Protein AF-A0A348WH17-F1 (afdb_monomer_lite)

Secondary structure (DSSP, 8-state):
--HHHHHHHHHHHHHHHHHSSS-EEE-S---GGGEEE-SS-EEE--GGG-EEE-HHHHHHHHHHHHS-HHHHHT--

InterPro domains:
  IPR004119 Ecdysteroid kinase-like [PF02958] (19-75)
  IPR011009 Protein kinase-like domain superfamily [SSF56112] (11-75)

Structure (mmCIF, N/CA/C/O backbone):
data_AF-A0A348WH17-F1
#
_entry.id   AF-A0A348WH17-F1
#
loop_
_atom_site.group_PDB
_atom_site.id
_atom_site.type_symbol
_atom_site.l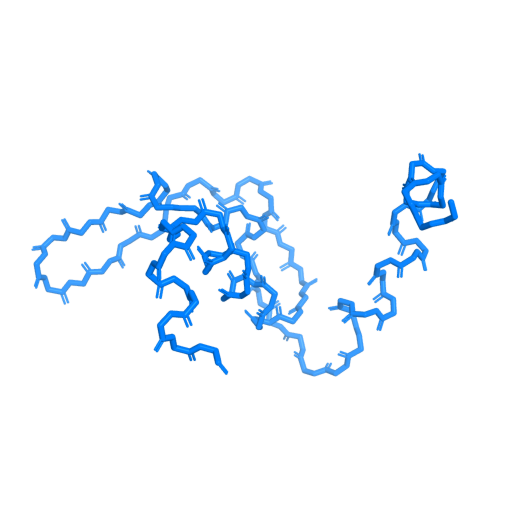abel_atom_id
_atom_site.label_alt_id
_atom_site.label_comp_id
_atom_site.label_asym_id
_atom_site.label_entity_id
_atom_site.label_seq_id
_atom_site.pdbx_PDB_ins_code
_atom_site.Cartn_x
_atom_site.Cartn_y
_atom_site.Cartn_z
_atom_site.occupancy
_atom_site.B_iso_or_equiv
_atom_site.auth_seq_id
_atom_site.auth_comp_id
_atom_site.auth_asym_id
_atom_site.auth_atom_id
_atom_site.pdbx_PDB_model_num
ATOM 1 N N . ALA A 1 1 ? 23.277 -7.066 -5.708 1.00 72.44 1 ALA A N 1
ATOM 2 C CA . ALA A 1 1 ? 22.630 -7.628 -6.916 1.00 72.44 1 ALA A CA 1
ATOM 3 C C . ALA A 1 1 ? 21.300 -6.933 -7.228 1.00 72.44 1 ALA A C 1
ATOM 5 O O . ALA A 1 1 ? 21.282 -6.162 -8.173 1.00 72.44 1 ALA A O 1
ATOM 6 N N . LEU A 1 2 ? 20.232 -7.112 -6.429 1.00 67.06 2 LEU A N 1
ATOM 7 C CA . LEU A 1 2 ? 18.943 -6.418 -6.640 1.00 67.06 2 LEU A CA 1
ATOM 8 C C . LEU A 1 2 ? 18.895 -5.012 -6.007 1.00 67.06 2 LEU A C 1
ATOM 10 O O . LEU A 1 2 ? 18.516 -4.056 -6.672 1.00 67.06 2 LEU A O 1
ATOM 14 N N . GLY A 1 3 ? 19.361 -4.863 -4.760 1.00 68.56 3 GLY A N 1
ATOM 15 C CA . GLY A 1 3 ? 19.338 -3.572 -4.049 1.00 68.56 3 GLY A CA 1
ATOM 16 C C . GLY A 1 3 ? 20.139 -2.458 -4.738 1.00 68.56 3 GLY A C 1
ATOM 17 O O . GLY A 1 3 ? 19.645 -1.350 -4.894 1.00 68.56 3 GLY A O 1
ATOM 18 N N . GLU A 1 4 ? 21.339 -2.756 -5.245 1.00 79.75 4 GLU A N 1
ATOM 19 C CA . GLU A 1 4 ? 22.129 -1.796 -6.044 1.00 79.75 4 GLU A CA 1
ATOM 20 C C . GLU A 1 4 ? 21.482 -1.446 -7.390 1.00 79.75 4 GLU A C 1
ATOM 22 O O . GLU A 1 4 ? 21.688 -0.350 -7.904 1.00 79.75 4 GLU A O 1
ATOM 27 N N . ALA A 1 5 ? 20.728 -2.373 -7.989 1.00 70.38 5 ALA A N 1
ATOM 28 C CA . ALA A 1 5 ? 20.004 -2.106 -9.226 1.00 70.38 5 ALA A CA 1
ATOM 29 C C . ALA A 1 5 ? 18.815 -1.171 -8.965 1.00 70.38 5 ALA A C 1
ATOM 31 O O . ALA A 1 5 ? 18.655 -0.192 -9.685 1.00 70.38 5 ALA A O 1
ATOM 32 N N . MET A 1 6 ? 18.063 -1.403 -7.883 1.00 71.44 6 MET A N 1
ATOM 33 C CA . MET A 1 6 ? 17.003 -0.495 -7.433 1.00 71.44 6 MET A CA 1
ATOM 34 C C . MET A 1 6 ? 17.543 0.891 -7.062 1.00 71.44 6 MET A C 1
ATOM 36 O O . MET A 1 6 ? 16.927 1.892 -7.402 1.00 71.44 6 MET A O 1
ATOM 40 N N . ALA A 1 7 ? 18.707 0.971 -6.411 1.00 75.62 7 ALA A N 1
ATOM 41 C CA . ALA A 1 7 ? 19.324 2.253 -6.068 1.00 75.62 7 ALA A CA 1
ATOM 42 C C . ALA A 1 7 ? 19.748 3.071 -7.302 1.00 75.62 7 ALA A C 1
ATOM 44 O O . ALA A 1 7 ? 19.750 4.298 -7.247 1.00 75.62 7 ALA A O 1
ATOM 45 N N . ARG A 1 8 ? 20.115 2.407 -8.407 1.00 86.00 8 ARG A N 1
ATOM 46 C CA . ARG A 1 8 ? 20.459 3.075 -9.672 1.00 86.00 8 ARG A CA 1
ATOM 47 C C . ARG A 1 8 ? 19.231 3.481 -10.475 1.00 86.00 8 ARG A C 1
ATOM 49 O O . ARG A 1 8 ? 19.229 4.570 -11.034 1.00 86.00 8 ARG A O 1
ATOM 56 N N . ASP A 1 9 ? 18.243 2.594 -10.568 1.00 83.12 9 ASP A N 1
ATOM 57 C CA . ASP A 1 9 ? 17.050 2.818 -11.381 1.00 83.12 9 ASP A CA 1
ATOM 58 C C . ASP A 1 9 ? 15.877 1.947 -10.904 1.00 83.12 9 ASP A C 1
ATOM 60 O O . ASP A 1 9 ? 15.547 0.902 -11.473 1.00 83.12 9 ASP A O 1
ATOM 64 N N . ALA A 1 10 ? 15.247 2.369 -9.807 1.00 75.12 10 ALA A N 1
ATOM 65 C CA . ALA A 1 10 ? 14.081 1.686 -9.254 1.00 75.12 10 ALA A CA 1
ATOM 66 C C . ALA A 1 10 ? 12.924 1.616 -10.261 1.00 75.12 10 ALA A C 1
ATOM 68 O O . ALA A 1 10 ? 12.204 0.621 -10.276 1.00 75.12 10 ALA A O 1
ATOM 69 N N . ALA A 1 11 ? 12.763 2.635 -11.111 1.00 74.81 11 ALA A N 1
ATOM 70 C CA . ALA A 1 11 ? 11.688 2.695 -12.093 1.00 74.81 11 ALA A CA 1
ATOM 71 C C . ALA A 1 11 ? 11.877 1.652 -13.201 1.00 74.81 11 ALA A C 1
ATOM 73 O O . ALA A 1 11 ? 10.934 0.933 -13.517 1.00 74.81 11 ALA A O 1
ATOM 74 N N . ALA A 1 12 ? 13.086 1.488 -13.740 1.00 77.44 12 ALA A N 1
ATOM 75 C CA . ALA A 1 12 ? 13.349 0.452 -14.739 1.00 77.44 12 ALA A CA 1
ATOM 76 C C . ALA A 1 12 ? 13.224 -0.973 -14.171 1.00 77.44 12 ALA A C 1
ATOM 78 O O . ALA A 1 12 ? 12.838 -1.893 -14.891 1.00 77.44 12 ALA A O 1
ATOM 79 N N . VAL A 1 13 ? 13.539 -1.166 -12.884 1.00 75.19 13 VAL A N 1
ATOM 80 C CA . VAL A 1 13 ? 13.451 -2.478 -12.221 1.00 75.19 13 VAL A CA 1
ATOM 81 C C . VAL A 1 13 ? 12.013 -2.824 -11.836 1.00 75.19 13 VAL A C 1
ATOM 83 O O . VAL A 1 13 ? 11.574 -3.954 -12.043 1.00 75.19 13 VAL A O 1
ATOM 86 N N . LEU A 1 14 ? 11.278 -1.872 -11.260 1.00 73.44 14 LEU A N 1
ATOM 87 C CA . LEU A 1 14 ? 9.934 -2.106 -10.739 1.00 73.44 14 LEU A CA 1
ATOM 88 C C . LEU A 1 14 ? 8.838 -1.839 -11.768 1.00 73.44 14 LEU A C 1
ATOM 90 O O . LEU A 1 14 ? 7.802 -2.485 -11.687 1.00 73.44 14 LEU A O 1
ATOM 94 N N . GLY A 1 15 ? 9.051 -0.950 -12.738 1.00 73.75 15 GLY A N 1
ATOM 95 C CA . GLY A 1 15 ? 8.060 -0.577 -13.753 1.00 73.75 15 GLY A CA 1
ATOM 96 C C . GLY A 1 15 ? 7.425 -1.786 -14.445 1.00 73.75 15 GLY A C 1
ATOM 97 O O . GLY A 1 15 ? 6.213 -1.940 -14.379 1.00 73.75 15 GLY A O 1
ATOM 98 N N . PRO A 1 16 ? 8.193 -2.750 -14.986 1.00 72.88 16 PRO A N 1
ATOM 99 C CA . PRO A 1 16 ? 7.613 -3.956 -15.585 1.00 72.88 16 PRO A CA 1
ATOM 100 C C . PRO A 1 16 ? 6.783 -4.813 -14.611 1.00 72.88 16 PRO A C 1
ATOM 102 O O . PRO A 1 16 ? 5.846 -5.487 -15.023 1.00 72.88 16 PRO A O 1
ATOM 105 N N . ILE A 1 17 ? 7.115 -4.795 -13.317 1.00 70.19 17 ILE A N 1
ATOM 106 C CA . ILE A 1 17 ? 6.407 -5.546 -12.267 1.00 70.19 17 ILE A CA 1
ATOM 107 C C . ILE A 1 17 ? 5.136 -4.802 -11.828 1.00 70.19 17 ILE A C 1
ATOM 109 O O . ILE A 1 17 ? 4.125 -5.428 -11.505 1.00 70.19 17 ILE A O 1
ATOM 113 N N . LEU A 1 18 ? 5.187 -3.470 -11.799 1.00 69.38 18 LEU A N 1
ATOM 114 C CA . LEU A 1 18 ? 4.142 -2.597 -11.267 1.00 69.38 18 LEU A CA 1
ATOM 115 C C . LEU A 1 18 ? 3.154 -2.096 -12.330 1.00 69.38 18 LEU A C 1
ATOM 117 O O . LEU A 1 18 ? 2.016 -1.788 -11.968 1.00 69.38 18 LEU A O 1
ATOM 121 N N . ASP A 1 19 ? 3.559 -2.064 -13.603 1.00 72.62 19 ASP A N 1
ATOM 122 C CA . ASP A 1 19 ? 2.836 -1.397 -14.697 1.00 72.62 19 ASP A CA 1
ATOM 123 C C . ASP A 1 19 ? 2.300 -2.363 -15.770 1.00 72.62 19 ASP A C 1
ATOM 125 O O . ASP A 1 19 ? 1.560 -1.940 -16.660 1.00 72.62 19 ASP A O 1
ATOM 129 N N . ASP A 1 20 ? 2.611 -3.662 -15.689 1.00 70.88 20 ASP A N 1
ATOM 130 C CA . ASP A 1 20 ? 1.996 -4.685 -16.544 1.00 70.88 20 ASP A CA 1
ATOM 131 C C . ASP A 1 20 ? 0.633 -5.146 -15.978 1.00 70.88 20 ASP A C 1
ATOM 133 O O . ASP A 1 20 ? 0.500 -5.390 -14.772 1.00 70.88 20 ASP A O 1
ATOM 137 N N . GLY A 1 21 ? -0.388 -5.294 -16.832 1.00 77.12 21 GLY A N 1
ATOM 138 C CA . GLY A 1 21 ? -1.742 -5.755 -16.468 1.00 77.12 21 GLY A CA 1
ATOM 139 C C . GLY A 1 21 ? -2.805 -4.665 -16.213 1.00 77.12 21 GLY A C 1
ATOM 140 O O . GLY A 1 21 ? -2.727 -3.549 -16.724 1.00 77.12 21 GLY A O 1
ATOM 141 N N . VAL A 1 22 ? -3.871 -5.006 -15.465 1.00 84.38 22 VAL A N 1
ATOM 142 C CA . VAL A 1 22 ? -4.965 -4.065 -15.137 1.00 84.38 22 VAL A CA 1
ATOM 143 C C . VAL A 1 22 ? -4.493 -3.076 -14.076 1.00 84.38 22 VAL A C 1
ATOM 145 O O . VAL A 1 22 ? -4.238 -3.450 -12.931 1.00 84.38 22 VAL A O 1
ATOM 148 N N . LEU A 1 23 ? -4.411 -1.805 -14.464 1.00 89.25 23 LEU A N 1
ATOM 149 C CA . LEU A 1 23 ? -3.949 -0.728 -13.593 1.00 89.25 23 LEU A CA 1
ATOM 150 C C . LEU A 1 23 ? -5.125 -0.007 -12.931 1.00 89.25 23 LEU A C 1
ATOM 152 O O . LEU A 1 23 ? -6.109 0.342 -13.588 1.00 89.25 23 LEU A O 1
ATOM 156 N N . THR A 1 24 ? -4.977 0.259 -11.640 1.00 91.88 24 THR A N 1
ATOM 157 C CA . THR A 1 24 ? -5.895 1.013 -10.787 1.00 91.88 24 THR A CA 1
ATOM 158 C C . THR A 1 24 ? -5.227 2.307 -10.319 1.00 91.88 24 THR A C 1
ATOM 160 O O . THR A 1 24 ? -4.036 2.533 -10.554 1.00 91.88 24 THR A O 1
ATOM 163 N N . LEU A 1 25 ? -5.993 3.172 -9.652 1.00 94.12 25 LEU A N 1
ATOM 164 C CA . LEU A 1 25 ? -5.397 4.166 -8.766 1.00 94.12 25 LEU A CA 1
ATOM 165 C C . LEU A 1 25 ? -4.867 3.418 -7.539 1.00 94.12 25 LEU A C 1
ATOM 167 O O . LEU A 1 25 ? -5.602 2.626 -6.947 1.00 94.12 25 LEU A O 1
ATOM 171 N N . ARG A 1 26 ? -3.601 3.638 -7.204 1.00 92.94 26 ARG A N 1
ATOM 172 C CA . ARG A 1 26 ? -2.973 3.136 -5.982 1.00 92.94 26 ARG A CA 1
ATOM 173 C C . ARG A 1 26 ? -2.667 4.297 -5.043 1.00 92.94 26 ARG A C 1
ATOM 175 O O . ARG A 1 26 ? -2.376 5.394 -5.516 1.00 92.94 26 ARG A O 1
ATOM 182 N N . HIS A 1 27 ? -2.715 4.034 -3.745 1.00 95.69 27 HIS A N 1
ATOM 183 C CA . HIS A 1 27 ? -2.343 4.935 -2.664 1.00 95.69 27 HIS A CA 1
ATOM 184 C C . HIS A 1 27 ? -0.836 5.208 -2.649 1.00 95.69 27 HIS A C 1
ATOM 186 O O . HIS A 1 27 ? -0.413 6.346 -2.479 1.00 95.69 27 HIS A O 1
ATOM 192 N N . GLY A 1 28 ? -0.020 4.168 -2.859 1.00 92.50 28 GLY A N 1
ATOM 193 C CA . GLY A 1 28 ? 1.441 4.286 -2.896 1.00 92.50 28 GLY A CA 1
ATOM 194 C C . GLY A 1 28 ? 2.121 4.229 -1.527 1.00 92.50 28 GLY A C 1
ATOM 195 O O . GLY A 1 28 ? 3.264 3.791 -1.468 1.00 92.50 28 GLY A O 1
ATOM 196 N N . ASP A 1 29 ? 1.408 4.567 -0.450 1.00 93.88 29 ASP A N 1
ATOM 197 C CA . ASP A 1 29 ? 1.913 4.489 0.930 1.00 93.88 29 ASP A CA 1
ATOM 198 C C . ASP A 1 29 ? 0.848 3.992 1.924 1.00 93.88 29 ASP A C 1
ATOM 200 O O . ASP A 1 29 ? 0.451 4.669 2.869 1.00 93.88 29 ASP A O 1
ATOM 204 N N . VAL A 1 30 ? 0.240 2.841 1.624 1.00 93.38 30 VAL A N 1
ATOM 205 C CA . VAL A 1 30 ? -0.833 2.276 2.458 1.00 93.38 30 VAL A CA 1
ATOM 206 C C . VAL A 1 30 ? -0.250 1.540 3.668 1.00 93.38 30 VAL A C 1
ATOM 208 O O . VAL A 1 30 ? 0.095 0.362 3.614 1.00 93.38 30 VAL A O 1
ATOM 211 N N . GLN A 1 31 ? -0.133 2.262 4.773 1.00 92.12 31 GLN A N 1
ATOM 212 C CA . GLN A 1 31 ? 0.285 1.743 6.071 1.00 92.12 31 GLN A CA 1
ATOM 213 C C . GLN A 1 31 ? -0.851 1.906 7.094 1.00 92.12 31 GLN A C 1
ATOM 215 O O . GLN A 1 31 ? -1.800 2.661 6.875 1.00 92.12 31 GLN A O 1
ATOM 220 N N . ALA A 1 32 ? -0.803 1.148 8.193 1.00 92.69 32 ALA A N 1
ATOM 221 C CA . ALA A 1 32 ? -1.855 1.166 9.215 1.00 92.69 32 ALA A CA 1
ATOM 222 C C . ALA A 1 32 ? -2.040 2.527 9.906 1.00 92.69 32 ALA A C 1
ATOM 224 O O . ALA A 1 32 ? -3.138 2.818 10.366 1.00 92.69 32 ALA A O 1
ATOM 225 N N . ASP A 1 33 ? -1.007 3.362 9.968 1.00 93.88 33 ASP A N 1
ATOM 226 C CA . ASP A 1 33 ? -1.078 4.740 10.470 1.00 93.88 33 ASP A CA 1
ATOM 227 C C . ASP A 1 33 ? -1.844 5.690 9.530 1.00 93.88 33 ASP A C 1
ATOM 229 O O . ASP A 1 33 ? -2.481 6.630 10.003 1.00 93.88 33 ASP A O 1
ATOM 233 N N . ASN A 1 34 ? -1.878 5.392 8.228 1.00 96.00 34 ASN A N 1
ATOM 234 C CA . ASN A 1 34 ? -2.687 6.095 7.227 1.00 96.00 34 ASN A CA 1
ATOM 235 C C . ASN A 1 34 ? -4.145 5.594 7.143 1.00 96.00 34 ASN A C 1
ATOM 237 O O . ASN A 1 34 ? -4.912 6.060 6.296 1.00 96.00 34 ASN A O 1
ATOM 241 N N . LEU A 1 35 ? -4.559 4.663 8.010 1.00 94.56 35 LEU A N 1
ATOM 242 C CA . LEU A 1 35 ? -5.923 4.132 8.074 1.00 94.56 35 LEU A C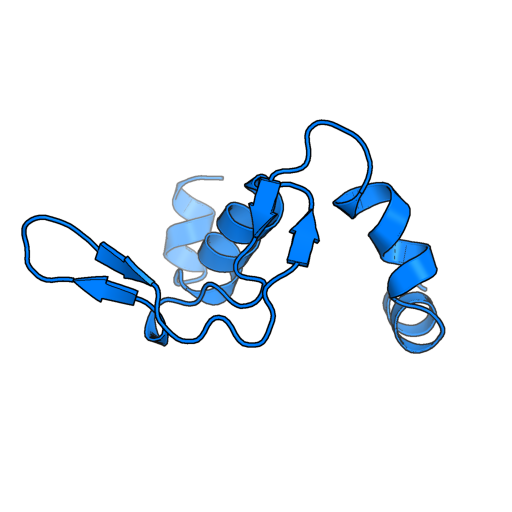A 1
ATOM 243 C C . LEU A 1 35 ? -6.652 4.632 9.327 1.00 94.56 35 LEU A C 1
ATOM 245 O O . LEU A 1 35 ? -6.271 4.331 10.456 1.00 94.56 35 LEU A O 1
ATOM 249 N N . MET A 1 36 ? -7.765 5.340 9.127 1.00 95.81 36 MET A N 1
ATOM 250 C CA . MET A 1 36 ? -8.708 5.659 10.202 1.00 95.81 36 MET A CA 1
ATOM 251 C C . MET A 1 36 ? -9.922 4.742 10.136 1.00 95.81 36 MET A C 1
ATOM 253 O O . MET A 1 36 ? -10.548 4.623 9.086 1.00 95.81 36 MET A O 1
ATOM 257 N N . PHE A 1 37 ? -10.282 4.142 11.269 1.00 94.56 37 PHE A N 1
ATOM 258 C CA . PHE A 1 37 ? -11.461 3.289 11.403 1.00 94.56 37 PHE A CA 1
ATOM 259 C C . PHE A 1 37 ? -12.533 3.995 12.235 1.00 94.56 37 PHE A C 1
ATOM 261 O O . PHE A 1 37 ? -12.232 4.526 13.304 1.00 94.56 37 PHE A O 1
ATOM 268 N N . ASP A 1 38 ? -13.782 3.963 11.776 1.00 90.25 38 ASP A N 1
ATOM 269 C CA . ASP A 1 38 ? -14.946 4.512 12.492 1.00 90.25 38 ASP A CA 1
ATOM 270 C C . ASP A 1 38 ? -15.937 3.426 12.955 1.00 90.25 38 ASP A C 1
ATOM 272 O O . ASP A 1 38 ? -17.026 3.725 13.439 1.00 90.25 38 ASP A O 1
ATOM 276 N N . GLY A 1 39 ? -15.541 2.154 12.846 1.00 90.06 39 GLY A N 1
ATOM 277 C CA . GLY A 1 39 ? -16.351 0.991 13.214 1.00 90.06 39 GLY A CA 1
ATOM 278 C C . GLY A 1 39 ? -17.295 0.506 12.110 1.00 90.06 39 GLY A C 1
ATOM 279 O O . GLY A 1 39 ? -17.646 -0.672 12.116 1.00 90.06 39 GLY A O 1
ATOM 280 N N . GLU A 1 40 ? -17.649 1.354 11.141 1.00 91.62 40 GLU A N 1
ATOM 281 C CA . GLU A 1 40 ? -18.438 0.973 9.959 1.00 91.62 40 GLU A CA 1
ATOM 282 C C . GLU A 1 40 ? -17.562 0.780 8.717 1.00 91.62 40 GLU A C 1
ATOM 284 O O . GLU A 1 40 ? -17.920 0.035 7.802 1.00 91.62 40 GLU A O 1
ATOM 289 N N . GLY A 1 41 ? -16.380 1.392 8.701 1.00 92.94 41 GLY A N 1
ATOM 290 C CA . GLY A 1 41 ? -15.414 1.215 7.636 1.00 92.94 41 GLY A CA 1
ATOM 291 C C . GLY A 1 41 ? -14.027 1.734 7.980 1.00 92.94 41 GLY A C 1
ATOM 292 O O . GLY A 1 41 ? -13.636 1.868 9.143 1.00 92.94 41 GLY A O 1
ATOM 293 N N . ALA A 1 42 ? -13.271 1.983 6.915 1.00 92.94 42 ALA A N 1
ATOM 294 C CA . ALA A 1 42 ? -11.946 2.564 6.973 1.00 92.94 42 ALA A CA 1
ATOM 295 C C . ALA A 1 42 ? -11.826 3.692 5.945 1.00 92.94 42 ALA A C 1
ATOM 297 O O . ALA A 1 42 ? -12.319 3.577 4.820 1.00 92.94 42 ALA A O 1
ATOM 298 N N . VAL A 1 43 ? -11.135 4.762 6.323 1.00 94.88 43 VAL A N 1
ATOM 299 C CA . VAL A 1 43 ? -10.765 5.877 5.450 1.00 94.88 43 VAL A CA 1
ATOM 300 C C . VAL A 1 43 ? -9.247 5.873 5.296 1.00 94.88 43 VAL A C 1
ATOM 302 O O . VAL A 1 43 ? -8.531 5.861 6.297 1.00 94.88 43 VAL A O 1
ATOM 305 N N . LEU A 1 44 ? -8.766 5.894 4.047 1.00 94.44 44 LEU A N 1
ATOM 306 C CA . LEU A 1 44 ? -7.348 6.106 3.746 1.00 94.44 44 LEU A CA 1
ATOM 307 C C . LEU A 1 44 ? -7.028 7.600 3.697 1.00 94.44 44 LEU A C 1
ATOM 309 O O . LEU A 1 44 ? -7.664 8.360 2.957 1.00 94.44 44 LEU A O 1
ATOM 313 N N . LEU A 1 45 ? -6.010 7.986 4.453 1.00 96.06 45 LEU A N 1
ATOM 314 C CA . LEU A 1 45 ? -5.442 9.325 4.503 1.00 96.06 45 LEU A CA 1
ATOM 315 C C . LEU A 1 45 ? -4.101 9.379 3.769 1.00 96.06 45 LEU A C 1
ATOM 317 O O . LEU A 1 45 ? -3.476 8.357 3.550 1.00 96.06 45 LEU A O 1
ATOM 321 N N . ASP A 1 46 ? -3.648 10.597 3.476 1.00 96.12 46 ASP A N 1
ATOM 322 C CA . ASP A 1 46 ? -2.313 10.883 2.938 1.00 96.12 46 ASP A CA 1
ATOM 323 C C . ASP A 1 46 ? -1.991 10.280 1.556 1.00 96.12 46 ASP A C 1
ATOM 325 O O . ASP A 1 46 ? -1.101 9.457 1.355 1.00 96.12 46 ASP A O 1
ATOM 329 N N . TRP A 1 47 ? -2.688 10.790 0.544 1.00 96.44 47 TRP A N 1
ATOM 330 C CA . TRP A 1 47 ? -2.555 10.322 -0.833 1.00 96.44 47 TRP A CA 1
ATOM 331 C C . TRP A 1 47 ? -1.373 10.931 -1.617 1.00 96.44 47 TRP A C 1
ATOM 333 O O . TRP A 1 47 ? -1.391 10.949 -2.851 1.00 96.44 47 TRP A O 1
ATOM 343 N N . GLN A 1 48 ? -0.349 11.475 -0.956 1.00 95.06 48 GLN A N 1
ATOM 344 C CA . GLN A 1 48 ? 0.734 12.205 -1.636 1.00 95.06 48 GLN A CA 1
ATOM 345 C C . GLN A 1 48 ? 1.569 11.344 -2.608 1.00 95.06 48 GLN A C 1
ATOM 347 O O . GLN A 1 48 ? 2.177 11.880 -3.535 1.00 95.06 48 GLN A O 1
ATOM 352 N N . PHE A 1 49 ? 1.553 10.016 -2.444 1.00 93.00 49 PHE A N 1
ATOM 353 C CA . PHE A 1 49 ? 2.242 9.048 -3.309 1.00 93.00 49 PHE A CA 1
ATOM 354 C C . PHE A 1 49 ? 1.318 8.329 -4.299 1.00 93.00 49 PHE A C 1
ATOM 356 O O . PHE A 1 49 ? 1.702 7.310 -4.884 1.00 93.00 49 PHE A O 1
ATOM 363 N N . MET A 1 50 ? 0.104 8.849 -4.507 1.00 94.88 50 MET A N 1
ATOM 364 C CA . MET A 1 50 ? -0.852 8.214 -5.401 1.00 94.88 50 MET A CA 1
ATOM 365 C C . MET A 1 50 ? -0.305 8.097 -6.828 1.00 94.88 50 MET A C 1
ATOM 367 O O . MET A 1 50 ? 0.301 9.021 -7.375 1.00 94.88 50 MET A O 1
ATOM 371 N N . ALA A 1 51 ? -0.547 6.952 -7.458 1.00 90.62 51 ALA A N 1
ATOM 372 C CA . ALA A 1 51 ? -0.081 6.686 -8.812 1.00 90.62 51 ALA A CA 1
ATOM 373 C C . ALA A 1 51 ? -1.045 5.761 -9.556 1.00 90.62 51 ALA A C 1
ATOM 375 O O . ALA A 1 51 ? -1.965 5.180 -8.980 1.00 90.62 51 ALA A O 1
ATOM 376 N N . ARG A 1 52 ? -0.827 5.595 -10.858 1.00 90.44 52 ARG A N 1
ATOM 377 C CA . ARG A 1 52 ? -1.439 4.507 -11.623 1.00 90.44 52 ARG A CA 1
ATOM 378 C C . ARG A 1 52 ? -0.550 3.273 -11.471 1.00 90.44 52 ARG A C 1
ATOM 380 O O . ARG A 1 52 ? 0.647 3.374 -11.695 1.00 90.44 52 ARG A O 1
ATOM 387 N N . GLY A 1 53 ? -1.116 2.133 -11.088 1.00 87.75 53 GLY A N 1
ATOM 388 C CA . GLY A 1 53 ? -0.357 0.892 -10.904 1.00 87.75 53 GLY A CA 1
ATOM 389 C C . GLY A 1 53 ? -1.254 -0.286 -10.536 1.00 87.75 53 GLY A C 1
ATOM 390 O O . GLY A 1 53 ? -2.475 -0.155 -10.492 1.00 87.75 53 GLY A O 1
ATOM 391 N N . ARG A 1 54 ? -0.677 -1.455 -10.264 1.00 88.31 54 ARG A N 1
ATOM 392 C CA . ARG A 1 54 ? -1.449 -2.631 -9.824 1.00 88.31 54 ARG A CA 1
ATOM 393 C C . ARG A 1 54 ? -2.016 -2.422 -8.416 1.00 88.31 54 ARG A C 1
ATOM 395 O O . ARG A 1 54 ? -1.256 -2.244 -7.469 1.00 88.31 54 ARG A O 1
ATOM 402 N N . GLY A 1 55 ? -3.331 -2.561 -8.243 1.00 88.69 55 GLY A N 1
ATOM 403 C CA . GLY A 1 55 ? -3.966 -2.463 -6.917 1.00 88.69 55 GLY A CA 1
ATOM 404 C C . GLY A 1 55 ? -3.440 -3.488 -5.901 1.00 88.69 55 GLY A C 1
ATOM 405 O O . GLY A 1 55 ? -3.360 -3.208 -4.710 1.00 88.69 55 GLY A O 1
ATOM 406 N N . GLY A 1 56 ? -2.980 -4.653 -6.373 1.00 89.62 56 GLY A N 1
ATOM 407 C CA . GLY A 1 56 ? -2.337 -5.656 -5.518 1.00 89.62 56 GLY A CA 1
ATOM 408 C C . GLY A 1 56 ? -1.035 -5.182 -4.861 1.00 89.62 56 GLY A C 1
ATOM 409 O O . GLY A 1 56 ? -0.653 -5.732 -3.833 1.00 89.62 56 GLY A O 1
ATOM 410 N N . SER A 1 57 ? -0.365 -4.161 -5.408 1.00 88.50 57 SER A N 1
ATOM 411 C CA . SER A 1 57 ? 0.847 -3.596 -4.807 1.00 88.50 57 SER A CA 1
ATOM 412 C C . SER A 1 57 ? 0.562 -2.895 -3.480 1.00 88.50 57 SER A C 1
ATOM 414 O O . SER A 1 57 ? 1.356 -3.029 -2.557 1.00 88.50 57 SER A O 1
ATOM 416 N N . ASP A 1 58 ? -0.573 -2.205 -3.363 1.00 92.38 58 ASP A N 1
ATOM 417 C CA . ASP A 1 58 ? -1.006 -1.592 -2.105 1.00 92.38 58 ASP A CA 1
ATOM 418 C C . ASP A 1 58 ? -1.363 -2.664 -1.067 1.00 92.38 58 ASP A C 1
ATOM 420 O O . ASP A 1 58 ? -0.899 -2.604 0.067 1.00 92.38 58 ASP A O 1
ATOM 424 N N . LEU A 1 59 ? -2.103 -3.706 -1.467 1.00 90.44 59 LEU A N 1
ATOM 425 C CA . LEU A 1 59 ? -2.409 -4.832 -0.576 1.00 90.44 59 LEU A CA 1
ATOM 426 C C . LEU A 1 59 ? -1.131 -5.501 -0.049 1.00 90.44 59 LEU A C 1
ATOM 428 O O . LEU A 1 59 ? -1.005 -5.740 1.149 1.00 90.44 59 LEU A O 1
ATOM 432 N N . ALA A 1 60 ? -0.180 -5.794 -0.938 1.00 89.81 60 ALA A N 1
ATOM 433 C CA . ALA A 1 60 ? 1.086 -6.407 -0.554 1.00 89.81 60 ALA A CA 1
ATOM 434 C C . ALA A 1 60 ? 1.897 -5.504 0.385 1.00 89.81 60 ALA A C 1
ATOM 436 O O . ALA A 1 60 ? 2.465 -5.998 1.358 1.00 89.81 60 ALA A O 1
ATOM 437 N N . TYR A 1 61 ? 1.933 -4.196 0.112 1.00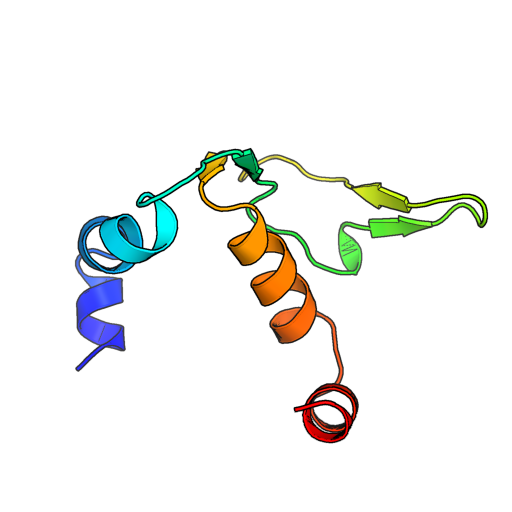 91.12 61 TYR A N 1
ATOM 438 C CA . TYR A 1 61 ? 2.637 -3.239 0.957 1.00 91.12 61 TYR A CA 1
ATOM 439 C C . TYR A 1 61 ? 2.034 -3.203 2.361 1.00 91.12 61 TYR A C 1
ATOM 441 O O . TYR A 1 61 ? 2.763 -3.481 3.307 1.00 91.12 61 TYR A O 1
ATOM 449 N N . LEU A 1 62 ? 0.711 -3.036 2.482 1.00 92.12 62 LEU A N 1
ATOM 450 C CA . LEU A 1 62 ? -0.001 -3.043 3.764 1.00 92.12 62 LEU A CA 1
ATOM 451 C C . LEU A 1 62 ? 0.295 -4.308 4.588 1.00 92.12 62 LEU A C 1
ATOM 453 O O . LEU A 1 62 ? 0.610 -4.225 5.773 1.00 92.12 62 LEU A O 1
ATOM 457 N N . LEU A 1 63 ? 0.232 -5.491 3.968 1.00 89.75 63 LEU A N 1
ATOM 458 C CA . LEU A 1 63 ? 0.495 -6.759 4.660 1.00 89.75 63 LEU A CA 1
ATOM 459 C C . LEU A 1 63 ? 1.943 -6.873 5.156 1.00 89.75 63 LEU A C 1
ATOM 461 O O . LEU A 1 63 ? 2.194 -7.468 6.202 1.00 89.75 63 LEU A O 1
ATOM 465 N N . ILE A 1 64 ? 2.906 -6.339 4.404 1.00 87.94 64 ILE A N 1
ATOM 466 C CA . ILE A 1 64 ? 4.329 -6.436 4.741 1.00 87.94 64 ILE A CA 1
ATOM 467 C C . ILE A 1 64 ? 4.750 -5.367 5.753 1.00 87.94 64 ILE A C 1
ATOM 469 O O . ILE A 1 64 ? 5.614 -5.657 6.581 1.00 87.94 64 ILE A O 1
ATOM 473 N N . SER A 1 65 ? 4.173 -4.165 5.685 1.00 88.38 65 SER A N 1
ATOM 474 C CA . SER A 1 65 ? 4.533 -3.025 6.535 1.00 88.38 65 SER A CA 1
ATOM 475 C C . SER A 1 65 ? 3.743 -2.948 7.836 1.00 88.38 65 SER A C 1
ATOM 477 O O . SER A 1 65 ? 4.188 -2.279 8.763 1.00 88.38 65 SER A O 1
ATOM 479 N N . SER A 1 66 ? 2.558 -3.561 7.905 1.00 90.12 66 SER A N 1
ATOM 480 C CA . SER A 1 66 ? 1.599 -3.292 8.987 1.00 90.12 66 SER A CA 1
ATOM 481 C C . SER A 1 66 ? 1.104 -4.526 9.737 1.00 90.12 66 SER A C 1
ATOM 483 O O . SER A 1 66 ? 0.270 -4.395 10.631 1.00 90.12 66 SER A O 1
ATOM 485 N N . LEU A 1 67 ? 1.629 -5.713 9.422 1.00 88.19 67 LEU A N 1
ATOM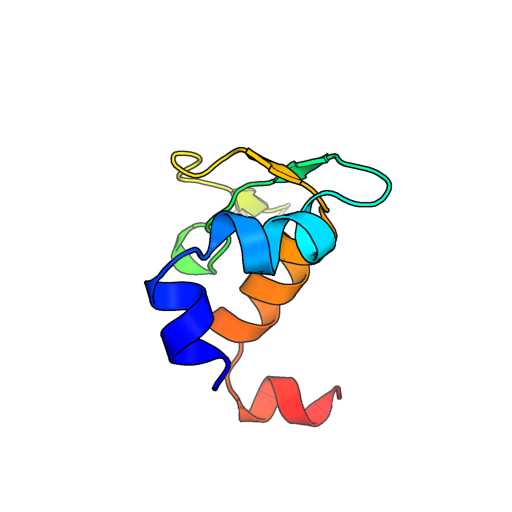 486 C CA . LEU A 1 67 ? 1.451 -6.911 10.241 1.00 88.19 67 LEU A CA 1
ATOM 487 C C . LEU A 1 67 ? 2.730 -7.236 11.006 1.00 88.19 67 LEU A C 1
ATOM 489 O O . LEU A 1 67 ? 3.832 -7.158 10.460 1.00 88.19 67 LEU A O 1
ATOM 493 N N . GLU A 1 68 ? 2.566 -7.696 12.246 1.00 89.19 68 GLU A N 1
ATOM 494 C CA . GLU A 1 68 ? 3.663 -8.317 12.986 1.00 89.19 68 GLU A CA 1
ATOM 495 C C . GLU A 1 68 ? 4.200 -9.533 12.206 1.00 89.19 68 GLU A C 1
ATOM 497 O O . GLU A 1 68 ? 3.406 -10.309 11.650 1.00 89.19 68 GLU A O 1
ATOM 502 N N .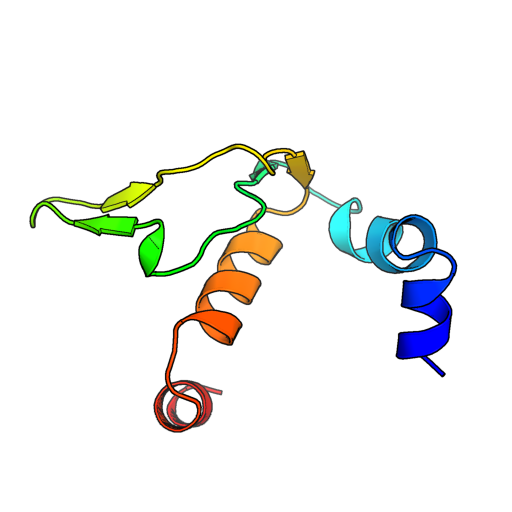 PRO A 1 69 ? 5.528 -9.753 12.157 1.00 86.88 69 PRO A N 1
ATOM 503 C CA . PRO A 1 69 ? 6.119 -10.851 11.395 1.00 86.88 69 PRO A CA 1
ATOM 504 C C . PRO A 1 69 ? 5.531 -12.226 11.738 1.00 86.88 69 PRO A C 1
ATOM 506 O O . PRO A 1 69 ? 5.393 -13.078 10.860 1.00 86.88 69 PRO A O 1
ATOM 509 N N . GLU A 1 70 ? 5.190 -12.451 13.006 1.00 89.50 70 GLU A N 1
ATOM 510 C CA . GLU A 1 70 ? 4.558 -13.672 13.505 1.00 89.50 70 GLU A CA 1
ATOM 511 C C . GLU A 1 70 ? 3.149 -13.858 12.933 1.00 89.50 70 GLU A C 1
ATOM 513 O O . GLU A 1 70 ? 2.803 -14.968 12.533 1.00 89.50 70 GLU A O 1
ATOM 518 N N . ALA A 1 71 ? 2.362 -12.781 12.853 1.00 86.25 71 ALA A N 1
ATOM 519 C CA . ALA A 1 71 ? 1.011 -12.813 12.302 1.00 86.25 71 ALA A CA 1
ATOM 520 C C . ALA A 1 71 ? 1.035 -13.141 10.804 1.00 86.25 71 ALA A C 1
ATOM 522 O O . ALA A 1 71 ? 0.257 -13.973 10.346 1.00 86.25 71 ALA A O 1
ATOM 523 N N . ARG A 1 72 ? 1.979 -12.561 10.051 1.00 82.31 72 ARG A N 1
ATOM 524 C CA . ARG A 1 72 ? 2.157 -12.873 8.626 1.00 82.31 72 ARG A CA 1
ATOM 525 C C . ARG A 1 72 ? 2.490 -14.354 8.400 1.00 82.31 72 ARG A C 1
ATOM 527 O O . ARG A 1 72 ? 1.828 -15.009 7.603 1.00 82.31 72 ARG A O 1
ATOM 534 N N . ARG A 1 73 ? 3.454 -14.907 9.150 1.00 85.62 73 ARG A N 1
ATOM 535 C CA . ARG A 1 73 ? 3.899 -16.312 9.005 1.00 85.62 73 ARG A CA 1
ATOM 536 C C . ARG A 1 73 ? 2.824 -17.353 9.317 1.00 85.62 73 ARG A C 1
ATOM 538 O O . ARG A 1 73 ? 2.949 -18.488 8.880 1.00 85.62 73 ARG A O 1
ATOM 545 N N . ALA A 1 74 ? 1.802 -17.009 10.096 1.00 91.44 74 ALA A N 1
ATOM 546 C CA . ALA A 1 74 ? 0.714 -17.934 10.409 1.00 91.44 74 ALA A CA 1
ATOM 547 C C . ALA A 1 74 ? -0.252 -18.166 9.227 1.00 91.44 74 ALA A C 1
ATOM 549 O O . ALA A 1 74 ? -1.073 -19.082 9.290 1.00 91.44 74 ALA A O 1
ATOM 550 N N . HIS A 1 75 ? -0.176 -17.337 8.180 1.00 80.88 75 HIS A N 1
ATOM 551 C CA . HIS A 1 75 ? -1.121 -17.311 7.062 1.00 80.88 75 HIS A CA 1
ATOM 552 C C . HIS A 1 75 ? -0.457 -17.407 5.670 1.00 80.88 75 HIS A C 1
ATOM 554 O O . HIS A 1 75 ? -1.168 -17.317 4.668 1.00 80.88 75 HIS A O 1
A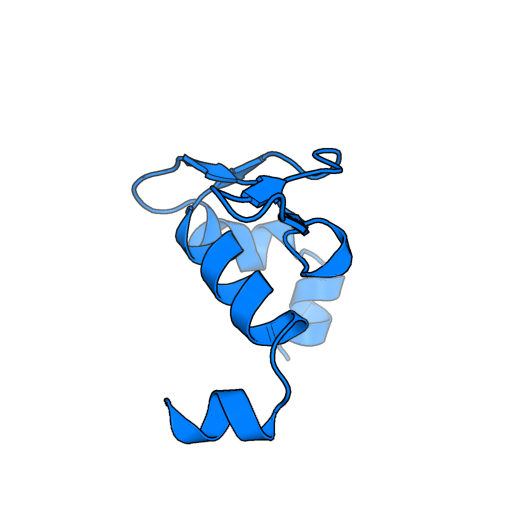TOM 560 N N . GLU A 1 76 ? 0.867 -17.594 5.611 1.00 78.81 76 GLU A N 1
ATOM 561 C CA . GLU A 1 76 ? 1.663 -17.916 4.406 1.00 78.81 76 GLU A CA 1
ATOM 562 C C . GLU A 1 76 ? 1.895 -19.430 4.289 1.00 78.81 76 GLU A C 1
ATOM 564 O O . GLU A 1 76 ? 1.806 -19.950 3.152 1.00 78.81 76 GLU A O 1
#

Foldseek 3Di:
DVVVVCVVPVCVVCVVVWPPDDKDWEQQQQEPVQWDDPPVDIDGHDSVRIDITDNVVNVVNHLVHHDDPVVSVVPD

Radius of gyration: 14.48 Å; chains: 1; bounding box: 41×30×30 Å

pLDDT: mean 86.3, std 8.52, range [67.06, 96.44]

Sequence (76 aa):
ALGEAMARDAAAVLGPILDDGVLTLRHGDVQADNLMFDGEGAVLLDWQFMARGRGGSDLAYLLISSLEPEARRAHE

Organism: NCBI:txid314263